Protein AF-A0A9E3SF88-F1 (afdb_monomer_lite)

Structure (mmCIF, N/CA/C/O backbone):
data_AF-A0A9E3SF88-F1
#
_entry.id   AF-A0A9E3SF88-F1
#
loop_
_atom_site.group_PDB
_atom_site.id
_atom_site.type_symbol
_atom_site.label_atom_id
_atom_site.label_alt_id
_atom_site.label_comp_id
_atom_site.label_asym_id
_atom_site.label_entity_id
_atom_site.label_seq_id
_atom_site.pdbx_PDB_ins_code
_atom_site.Cartn_x
_atom_site.Cartn_y
_atom_site.Cartn_z
_atom_site.occupancy
_atom_site.B_iso_or_equiv
_atom_site.auth_seq_id
_atom_site.auth_comp_id
_atom_site.auth_asym_id
_atom_site.auth_atom_id
_atom_site.pdbx_PDB_model_num
ATOM 1 N N . MET A 1 1 ? 20.755 11.114 -9.943 1.00 62.81 1 MET A N 1
ATOM 2 C CA . MET A 1 1 ? 19.531 10.404 -9.504 1.00 62.81 1 MET A CA 1
ATOM 3 C C . MET A 1 1 ? 19.527 9.033 -10.171 1.00 62.81 1 MET A C 1
ATOM 5 O O . MET A 1 1 ? 19.996 8.980 -11.302 1.00 62.81 1 MET A O 1
ATOM 9 N N . PRO A 1 2 ? 19.075 7.957 -9.507 1.00 76.00 2 PRO A N 1
ATOM 10 C CA . PRO A 1 2 ? 19.033 6.610 -10.086 1.00 76.00 2 PRO A CA 1
ATOM 11 C C . PRO A 1 2 ? 18.127 6.524 -11.325 1.00 76.00 2 PRO A C 1
ATOM 13 O O . PRO A 1 2 ? 17.090 7.186 -11.374 1.00 76.00 2 PRO A O 1
ATOM 16 N N . GLU A 1 3 ? 18.508 5.695 -12.303 1.00 86.25 3 GLU A N 1
ATOM 17 C CA . GLU A 1 3 ? 17.724 5.437 -13.529 1.00 86.25 3 GLU A CA 1
ATOM 18 C C . GLU A 1 3 ? 16.526 4.502 -13.281 1.00 86.25 3 GLU A C 1
ATOM 20 O O . GLU A 1 3 ? 15.502 4.597 -13.962 1.00 86.25 3 GLU A O 1
ATOM 25 N N . HIS A 1 4 ? 16.636 3.61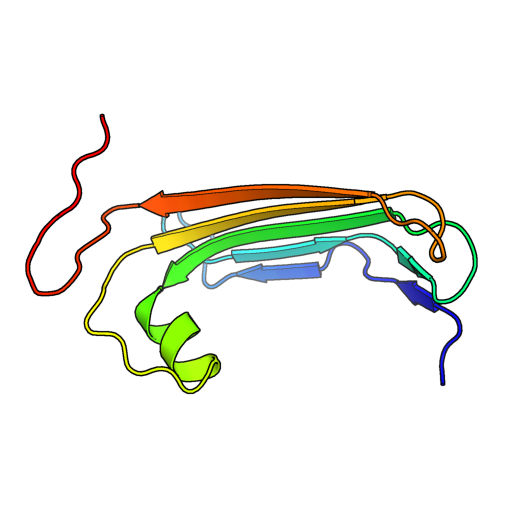7 -12.288 1.00 89.25 4 HIS A N 1
ATOM 26 C CA . HIS A 1 4 ? 15.568 2.724 -11.853 1.00 89.25 4 HIS A CA 1
ATOM 27 C C . HIS A 1 4 ? 15.676 2.427 -10.354 1.00 89.25 4 HIS A C 1
ATOM 29 O O . HIS A 1 4 ? 16.734 2.602 -9.744 1.00 89.25 4 HIS A O 1
ATOM 35 N N . TYR A 1 5 ? 14.570 1.964 -9.784 1.00 92.88 5 TYR A N 1
ATOM 36 C CA . TYR A 1 5 ? 14.462 1.459 -8.423 1.00 92.88 5 TYR A CA 1
ATOM 37 C C . TYR A 1 5 ? 13.905 0.043 -8.476 1.00 92.88 5 TYR A C 1
ATOM 39 O O . TYR A 1 5 ? 12.926 -0.202 -9.176 1.00 92.88 5 TYR A O 1
ATOM 47 N N . THR A 1 6 ? 14.508 -0.863 -7.713 1.00 95.00 6 THR A N 1
ATOM 48 C CA . THR A 1 6 ? 14.074 -2.257 -7.611 1.00 95.00 6 THR A CA 1
ATOM 49 C C . THR A 1 6 ? 13.729 -2.563 -6.168 1.00 95.00 6 THR A C 1
ATOM 51 O O . THR A 1 6 ? 14.526 -2.304 -5.266 1.00 95.00 6 THR A O 1
ATOM 54 N N . ILE A 1 7 ? 12.553 -3.140 -5.959 1.00 96.00 7 ILE A N 1
ATOM 55 C CA . ILE A 1 7 ? 12.112 -3.669 -4.676 1.00 96.00 7 ILE A CA 1
ATOM 56 C C . ILE A 1 7 ? 11.900 -5.169 -4.857 1.00 96.00 7 ILE A C 1
ATOM 58 O O . ILE A 1 7 ? 11.107 -5.585 -5.694 1.00 96.00 7 ILE A O 1
ATOM 62 N N . ASN A 1 8 ? 12.593 -5.974 -4.054 1.00 95.44 8 ASN A N 1
ATOM 63 C CA . ASN A 1 8 ? 12.485 -7.429 -4.094 1.00 95.44 8 ASN A CA 1
ATOM 64 C C . ASN A 1 8 ? 11.827 -7.922 -2.810 1.00 95.44 8 ASN A C 1
ATOM 66 O O . ASN A 1 8 ? 12.446 -7.863 -1.748 1.00 95.44 8 ASN A O 1
ATOM 70 N N . ASN A 1 9 ? 10.594 -8.418 -2.923 1.00 92.25 9 ASN A N 1
ATOM 71 C CA . ASN A 1 9 ? 9.848 -9.050 -1.834 1.00 92.25 9 ASN A CA 1
ATOM 72 C C . ASN A 1 9 ? 9.844 -8.224 -0.532 1.00 92.25 9 ASN A C 1
ATOM 74 O O . ASN A 1 9 ? 10.103 -8.747 0.555 1.00 92.25 9 ASN A O 1
ATOM 78 N N . PHE A 1 10 ? 9.591 -6.916 -0.637 1.00 95.62 10 PHE A N 1
ATOM 79 C CA . PHE A 1 10 ? 9.437 -6.087 0.551 1.00 95.62 10 PHE A CA 1
ATOM 80 C C . PHE A 1 10 ? 8.133 -6.462 1.242 1.00 95.62 10 PHE A C 1
ATOM 82 O O . PHE A 1 10 ? 7.070 -6.431 0.623 1.00 95.62 10 PHE A O 1
ATOM 89 N N . ILE A 1 11 ? 8.227 -6.801 2.524 1.00 92.44 11 ILE A N 1
ATOM 90 C CA . ILE A 1 11 ? 7.088 -7.112 3.379 1.00 92.44 11 ILE A CA 1
ATOM 91 C C . ILE A 1 11 ? 7.305 -6.385 4.700 1.00 92.44 11 ILE A C 1
ATOM 93 O O . ILE A 1 11 ? 8.270 -6.649 5.416 1.00 92.44 11 ILE A O 1
ATOM 97 N N . PHE A 1 12 ? 6.384 -5.492 5.030 1.00 91.31 12 PHE A N 1
ATOM 98 C CA . PHE A 1 12 ? 6.289 -4.859 6.335 1.00 91.31 12 PHE A CA 1
ATOM 99 C C . PHE A 1 12 ? 4.953 -5.250 6.950 1.00 91.31 12 PHE A C 1
ATOM 101 O O . PHE A 1 12 ? 3.914 -4.978 6.355 1.00 91.31 12 PHE A O 1
ATOM 108 N N . ALA A 1 13 ? 4.963 -5.922 8.101 1.00 89.44 13 ALA A N 1
ATOM 109 C CA . ALA A 1 13 ? 3.746 -6.410 8.739 1.00 89.44 13 ALA A CA 1
ATOM 110 C C . ALA A 1 13 ? 3.819 -6.304 10.266 1.00 89.44 13 ALA A C 1
ATOM 112 O O . ALA A 1 13 ? 4.887 -6.477 10.852 1.00 89.44 13 ALA A O 1
ATOM 113 N N . THR A 1 14 ? 2.683 -6.023 10.911 1.00 82.00 14 THR A N 1
ATOM 114 C CA . THR A 1 14 ? 2.612 -5.805 12.368 1.00 8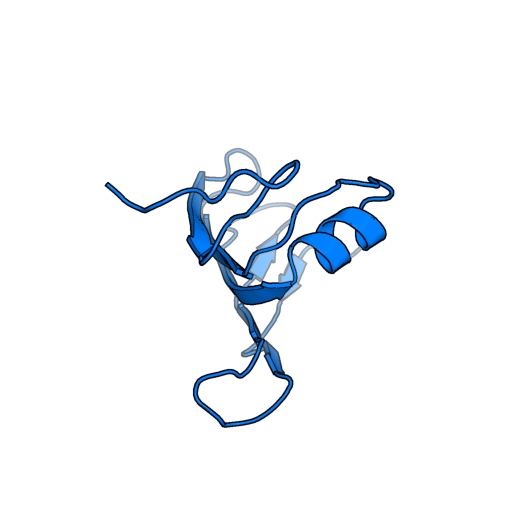2.00 14 THR A CA 1
ATOM 115 C C . THR A 1 14 ? 2.535 -7.100 13.188 1.00 82.00 14 THR A C 1
ATOM 117 O O . THR A 1 14 ? 2.849 -7.076 14.375 1.00 82.00 14 THR A O 1
ATOM 120 N N . SER A 1 15 ? 2.136 -8.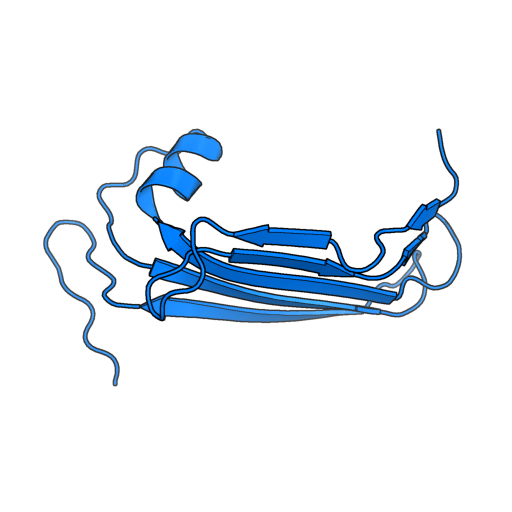231 12.587 1.00 75.44 15 SER A N 1
ATOM 121 C CA . SER A 1 15 ? 2.187 -9.589 13.172 1.00 75.44 15 SER A CA 1
ATOM 122 C C . SER A 1 15 ? 1.902 -10.668 12.105 1.00 75.44 15 SER A C 1
ATOM 124 O O . SER A 1 15 ? 1.750 -10.340 10.931 1.00 75.44 15 SER A O 1
ATOM 126 N N . SER A 1 16 ? 1.809 -11.947 12.494 1.00 60.94 16 SER A N 1
ATOM 127 C CA . SER A 1 16 ? 1.440 -13.077 11.619 1.00 60.94 16 SER A CA 1
ATOM 128 C C . SER A 1 16 ? -0.018 -13.548 11.775 1.00 60.94 16 SER A C 1
ATOM 130 O O . SER A 1 16 ? -0.342 -14.655 11.353 1.00 60.94 16 SER A O 1
ATOM 132 N N . ALA A 1 17 ? -0.875 -12.771 12.444 1.00 69.81 17 ALA A N 1
ATOM 133 C CA . ALA A 1 17 ? -2.279 -13.120 12.688 1.00 69.81 17 ALA A CA 1
ATOM 134 C C . ALA A 1 17 ? -3.215 -12.556 11.603 1.00 69.81 17 ALA A C 1
ATOM 136 O O . ALA A 1 17 ? -2.843 -11.643 10.871 1.00 69.81 17 ALA A O 1
ATOM 137 N N . ASP A 1 18 ? -4.463 -13.030 11.550 1.00 66.31 18 ASP A N 1
ATOM 138 C CA . ASP A 1 18 ? -5.460 -12.596 10.554 1.00 66.31 18 ASP A CA 1
ATOM 139 C C . ASP A 1 18 ? -5.777 -11.092 10.602 1.00 66.31 18 ASP A C 1
ATOM 141 O O . ASP A 1 18 ? -6.217 -10.517 9.607 1.00 66.31 18 ASP A O 1
ATOM 145 N N . SER A 1 19 ? -5.519 -10.421 11.726 1.00 71.69 19 SER A N 1
ATOM 146 C CA . SER A 1 19 ? -5.677 -8.966 11.891 1.00 71.69 19 SER A CA 1
ATOM 147 C C . SER A 1 19 ? -4.395 -8.176 11.605 1.00 71.69 19 SER A C 1
ATOM 149 O O . SER A 1 19 ? -4.317 -6.992 11.934 1.00 71.69 19 SER A O 1
ATOM 151 N N . ALA A 1 20 ? -3.365 -8.816 11.048 1.00 84.81 20 ALA A N 1
ATOM 152 C CA . ALA A 1 20 ? -2.110 -8.154 10.737 1.00 84.81 20 ALA A CA 1
ATOM 153 C C . ALA A 1 20 ? -2.310 -7.077 9.669 1.00 84.81 20 ALA A C 1
ATOM 155 O O . ALA A 1 20 ? -2.923 -7.303 8.626 1.00 84.81 20 ALA A O 1
ATOM 156 N N . GLN A 1 21 ? -1.734 -5.910 9.936 1.00 90.94 21 GLN A N 1
ATOM 157 C CA . GLN A 1 21 ? -1.596 -4.864 8.936 1.00 90.94 21 GLN A CA 1
ATOM 158 C C . GLN A 1 21 ? -0.363 -5.189 8.109 1.00 90.94 21 GLN A C 1
ATOM 160 O O . GLN A 1 21 ? 0.655 -5.592 8.684 1.00 90.94 21 GLN A O 1
ATOM 165 N N . SER A 1 22 ? -0.429 -5.019 6.791 1.00 93.06 22 SER A N 1
ATOM 166 C CA . SER A 1 22 ? 0.730 -5.284 5.942 1.00 93.06 22 SER A CA 1
ATOM 167 C C . SER A 1 22 ? 0.858 -4.326 4.773 1.00 93.06 22 SER A C 1
ATOM 169 O O . SER A 1 22 ? -0.135 -3.965 4.150 1.00 93.06 22 SER A O 1
ATOM 171 N N . ILE A 1 23 ? 2.101 -4.008 4.431 1.00 93.62 23 ILE A N 1
ATOM 172 C CA . ILE A 1 23 ? 2.492 -3.370 3.181 1.00 93.62 23 ILE A CA 1
ATOM 173 C C . ILE A 1 23 ? 3.460 -4.320 2.486 1.00 93.62 23 ILE A C 1
ATOM 175 O O . ILE A 1 23 ? 4.502 -4.673 3.043 1.00 93.62 23 ILE A O 1
ATOM 179 N N . LYS A 1 24 ? 3.118 -4.739 1.273 1.00 96.00 24 LYS A N 1
ATOM 180 C CA . LYS A 1 24 ? 3.964 -5.566 0.419 1.00 96.00 24 LYS A CA 1
ATOM 181 C C . LYS A 1 24 ? 4.244 -4.821 -0.869 1.00 96.00 24 LYS A C 1
ATOM 183 O O . LYS A 1 24 ? 3.330 -4.270 -1.474 1.00 96.00 24 LYS A O 1
ATOM 188 N N . ALA A 1 25 ? 5.495 -4.819 -1.293 1.00 97.50 25 ALA A N 1
ATOM 189 C CA . ALA A 1 25 ? 5.898 -4.187 -2.537 1.00 97.50 25 ALA A CA 1
ATOM 190 C C . ALA A 1 25 ? 6.909 -5.066 -3.266 1.00 97.50 25 ALA A C 1
ATOM 192 O O . ALA A 1 25 ? 7.782 -5.680 -2.646 1.00 97.50 25 ALA A O 1
ATOM 193 N N . ASN A 1 26 ? 6.792 -5.127 -4.587 1.00 97.81 26 ASN A N 1
ATOM 194 C CA . ASN A 1 26 ? 7.709 -5.895 -5.413 1.00 97.81 26 ASN A CA 1
ATOM 195 C C . ASN A 1 26 ? 7.727 -5.371 -6.846 1.00 97.81 26 ASN A C 1
ATOM 197 O O . ASN A 1 26 ? 6.675 -5.051 -7.396 1.00 97.81 26 ASN A O 1
ATOM 201 N N . GLY A 1 27 ? 8.907 -5.355 -7.456 1.00 96.38 27 GLY A N 1
ATOM 202 C CA . GLY A 1 27 ? 9.101 -5.039 -8.864 1.00 96.38 27 GLY A CA 1
ATOM 203 C C . GLY A 1 27 ? 10.060 -3.877 -9.095 1.00 96.38 27 GLY A C 1
ATOM 204 O O . GLY A 1 27 ? 10.810 -3.469 -8.203 1.00 96.38 27 GLY A O 1
ATOM 205 N N . THR A 1 28 ? 10.045 -3.349 -10.311 1.00 95.50 28 THR A N 1
ATOM 206 C CA . THR A 1 28 ? 10.934 -2.290 -10.775 1.00 95.50 28 THR A CA 1
ATOM 207 C C . THR A 1 28 ? 10.159 -1.074 -11.260 1.00 95.50 28 THR A C 1
ATOM 209 O O . THR A 1 28 ? 9.166 -1.160 -11.982 1.00 95.50 28 THR A O 1
ATOM 212 N N . ILE A 1 29 ? 10.653 0.101 -10.885 1.00 93.06 29 ILE A N 1
ATOM 213 C CA . ILE A 1 29 ? 10.171 1.384 -11.385 1.00 93.06 29 ILE A CA 1
ATOM 214 C C . ILE A 1 29 ? 11.319 2.029 -12.144 1.00 93.06 29 ILE A C 1
ATOM 216 O O . ILE A 1 29 ? 12.395 2.258 -11.592 1.00 93.06 29 ILE A O 1
ATOM 220 N N . HIS A 1 30 ? 11.082 2.333 -13.414 1.00 90.19 30 HIS A N 1
ATOM 221 C CA . HIS A 1 30 ? 12.068 2.927 -14.304 1.00 90.19 30 HIS A CA 1
ATOM 222 C C . HIS A 1 30 ? 11.707 4.383 -14.604 1.00 90.19 30 HIS A C 1
ATOM 224 O O . HIS A 1 30 ? 10.537 4.714 -14.773 1.00 90.19 30 HIS A O 1
ATOM 230 N N . ARG A 1 31 ? 12.711 5.265 -14.712 1.00 86.56 31 ARG A N 1
ATOM 231 C CA . ARG A 1 31 ? 12.506 6.619 -15.263 1.00 86.56 31 ARG A CA 1
ATOM 232 C C . ARG A 1 31 ? 12.366 6.613 -16.785 1.00 86.56 31 ARG A C 1
ATOM 234 O O . ARG A 1 31 ? 11.762 7.522 -17.346 1.00 86.56 31 ARG A O 1
ATOM 241 N N . LYS A 1 32 ? 12.965 5.615 -17.436 1.00 87.62 32 LYS A N 1
ATOM 242 C CA . LYS A 1 32 ? 12.911 5.346 -18.877 1.00 87.62 32 LYS A CA 1
ATOM 243 C C . LYS A 1 32 ? 12.923 3.832 -19.089 1.00 87.62 32 LYS A C 1
ATOM 245 O O . LYS A 1 32 ? 13.746 3.150 -18.479 1.00 87.62 32 LYS A O 1
ATOM 250 N N . GLY A 1 33 ? 12.052 3.320 -19.956 1.00 88.75 33 GLY A N 1
ATOM 251 C CA . GLY A 1 33 ? 11.892 1.882 -20.199 1.00 88.75 33 GLY A CA 1
ATOM 252 C C . GLY A 1 33 ? 10.702 1.285 -19.450 1.00 88.75 33 GLY A C 1
ATOM 253 O O . GLY A 1 33 ? 9.824 2.013 -19.000 1.00 88.75 33 GLY A O 1
ATOM 254 N N . ILE A 1 34 ? 10.655 -0.041 -19.343 1.00 92.62 34 ILE A N 1
ATOM 255 C CA . ILE A 1 34 ? 9.485 -0.754 -18.819 1.00 92.62 34 ILE A CA 1
ATOM 256 C C . ILE A 1 34 ? 9.493 -0.764 -17.291 1.00 92.62 34 ILE A C 1
ATOM 258 O O . ILE A 1 34 ? 10.446 -1.240 -16.683 1.00 92.62 34 ILE A O 1
ATOM 262 N N . ALA A 1 35 ? 8.421 -0.264 -16.684 1.00 94.25 35 ALA A N 1
ATOM 263 C CA . ALA A 1 35 ? 8.114 -0.475 -15.278 1.00 94.25 35 ALA A CA 1
ATOM 264 C C . ALA A 1 35 ? 7.234 -1.722 -15.122 1.00 94.25 35 ALA A C 1
ATOM 266 O O . ALA A 1 35 ? 6.357 -1.981 -15.949 1.00 94.25 35 ALA A O 1
ATOM 267 N N . ASP A 1 36 ? 7.467 -2.470 -14.051 1.00 96.75 36 ASP A N 1
ATOM 268 C CA . ASP A 1 36 ? 6.626 -3.578 -13.608 1.00 96.75 36 ASP A CA 1
ATOM 269 C C . ASP A 1 36 ? 6.699 -3.626 -12.086 1.00 96.75 36 ASP A C 1
ATOM 271 O O . ASP A 1 36 ? 7.687 -4.078 -11.510 1.00 96.75 36 ASP A O 1
ATOM 275 N N . PHE A 1 37 ? 5.695 -3.062 -11.429 1.00 97.56 37 PHE A N 1
ATOM 276 C CA . PHE A 1 37 ? 5.687 -2.863 -9.992 1.00 97.56 37 PHE A CA 1
ATOM 277 C C . PHE A 1 37 ? 4.321 -3.184 -9.403 1.00 97.56 37 PHE A C 1
ATOM 279 O O . PHE A 1 37 ? 3.283 -2.838 -9.958 1.00 97.56 37 PHE A O 1
ATOM 286 N N . SER A 1 38 ? 4.327 -3.809 -8.233 1.00 98.12 38 SER A N 1
ATOM 287 C CA . SER A 1 38 ? 3.141 -4.193 -7.479 1.00 98.12 38 SER A CA 1
ATOM 288 C C . SER A 1 38 ? 3.222 -3.664 -6.053 1.00 98.12 38 SER A C 1
ATOM 290 O O . SER A 1 38 ? 4.288 -3.664 -5.430 1.00 98.12 38 SER A O 1
ATOM 292 N N . LEU A 1 39 ? 2.076 -3.218 -5.545 1.00 97.56 39 LEU A N 1
ATOM 293 C CA . LEU A 1 39 ? 1.882 -2.747 -4.182 1.00 97.56 39 LEU A CA 1
ATOM 294 C C . LEU A 1 39 ? 0.587 -3.345 -3.635 1.00 97.56 39 LEU A C 1
ATOM 296 O O . LEU A 1 39 ? -0.480 -3.179 -4.225 1.00 97.56 39 LEU A O 1
ATOM 300 N N . GLU A 1 40 ? 0.685 -4.006 -2.490 1.00 97.44 40 GLU A N 1
ATOM 301 C CA . GLU A 1 40 ? -0.452 -4.473 -1.707 1.00 97.44 40 GLU A CA 1
ATOM 302 C C . GLU A 1 40 ? -0.385 -3.831 -0.324 1.00 97.44 40 GLU A C 1
ATOM 304 O O . GLU A 1 40 ? 0.610 -3.949 0.391 1.00 97.44 40 GLU A O 1
ATOM 309 N N . VAL A 1 41 ? -1.453 -3.144 0.050 1.00 95.06 41 VAL A N 1
ATOM 310 C CA . VAL A 1 41 ? -1.665 -2.580 1.376 1.00 95.06 41 VAL A CA 1
ATOM 311 C C . VAL A 1 41 ? -2.905 -3.245 1.942 1.00 95.06 41 VAL A C 1
ATOM 313 O O . VAL A 1 41 ? -3.952 -3.244 1.301 1.00 95.06 41 VAL A O 1
ATOM 316 N N . SER A 1 42 ? -2.791 -3.806 3.138 1.00 94.62 42 SER A N 1
ATOM 317 C CA . SER A 1 42 ? -3.868 -4.574 3.757 1.00 94.62 42 SER A CA 1
ATOM 318 C C . SER A 1 42 ? -4.096 -4.098 5.180 1.00 94.62 42 SER A C 1
ATOM 320 O O . SER A 1 42 ? -3.155 -4.047 5.979 1.00 94.62 42 SER A O 1
ATOM 322 N N . LYS A 1 43 ? -5.362 -3.809 5.486 1.00 93.38 43 LYS A N 1
ATOM 323 C CA . LYS A 1 43 ? -5.878 -3.486 6.820 1.00 93.38 43 LYS A CA 1
ATOM 324 C C . LYS A 1 43 ? -5.154 -2.333 7.518 1.00 93.38 43 LYS A C 1
ATOM 326 O O . LYS A 1 43 ? -4.938 -2.381 8.728 1.00 93.38 43 LYS A O 1
ATOM 331 N N . ILE A 1 44 ? -4.757 -1.303 6.773 1.00 92.25 44 ILE A N 1
ATOM 332 C CA . ILE A 1 44 ? -4.148 -0.115 7.379 1.00 92.25 44 ILE A CA 1
ATOM 333 C C . ILE A 1 44 ? -5.241 0.781 7.953 1.00 92.25 44 ILE A C 1
ATOM 335 O O . ILE A 1 44 ? -6.270 1.004 7.328 1.00 92.25 44 ILE A O 1
ATOM 339 N N . ASP A 1 45 ? -5.002 1.306 9.146 1.00 90.94 45 ASP A N 1
ATOM 340 C CA . ASP A 1 45 ? -5.893 2.258 9.802 1.00 90.94 45 ASP A CA 1
ATOM 341 C C . ASP A 1 45 ? -6.067 3.535 8.953 1.00 90.94 45 ASP A C 1
ATOM 343 O O . ASP A 1 45 ? -5.094 4.237 8.653 1.00 90.94 45 ASP A O 1
ATOM 347 N N . LEU A 1 46 ? -7.311 3.821 8.550 1.00 90.25 46 LEU A N 1
ATOM 348 C CA . LEU A 1 46 ? -7.651 4.968 7.706 1.00 90.25 46 LEU A CA 1
ATOM 349 C C . LEU A 1 46 ? -7.342 6.312 8.384 1.00 90.25 46 LEU A C 1
ATOM 351 O O . LEU A 1 46 ? -6.880 7.233 7.711 1.00 90.25 46 LEU A O 1
ATOM 355 N N . ALA A 1 47 ? -7.557 6.423 9.698 1.00 89.44 47 ALA A N 1
ATOM 356 C CA . ALA A 1 47 ? -7.284 7.650 10.439 1.00 89.44 47 ALA A CA 1
ATOM 357 C C . ALA A 1 47 ? -5.778 7.938 10.464 1.00 89.44 47 ALA A C 1
ATOM 359 O O . ALA A 1 47 ? -5.359 9.065 10.207 1.00 89.44 47 ALA A O 1
ATOM 360 N N . LYS A 1 48 ? -4.949 6.901 10.658 1.00 87.81 48 LYS A N 1
ATOM 361 C CA . LYS A 1 48 ? -3.483 7.040 10.585 1.00 87.81 48 LYS A CA 1
ATOM 362 C C . LYS A 1 48 ? -2.998 7.443 9.195 1.00 87.81 48 LYS A C 1
ATOM 364 O O . LYS A 1 48 ? -2.086 8.257 9.081 1.00 87.81 48 LYS A O 1
ATOM 369 N N . LEU A 1 49 ? -3.587 6.892 8.130 1.00 87.44 49 LEU A N 1
ATOM 370 C CA . LEU A 1 49 ? -3.254 7.307 6.761 1.00 87.44 49 LEU A CA 1
ATOM 371 C C . LEU A 1 49 ? -3.598 8.778 6.516 1.00 87.44 49 LEU A C 1
ATOM 373 O O . LEU A 1 49 ? -2.810 9.492 5.894 1.00 87.44 49 LEU A O 1
ATOM 377 N N . ALA A 1 50 ? -4.746 9.232 7.018 1.00 88.25 50 ALA A N 1
ATOM 378 C CA . ALA A 1 50 ? -5.149 10.625 6.912 1.00 88.25 50 ALA A CA 1
ATOM 379 C C . ALA A 1 50 ? -4.184 11.548 7.668 1.00 88.25 50 ALA A C 1
ATOM 381 O O . ALA A 1 50 ? -3.668 12.494 7.069 1.00 88.25 50 ALA A O 1
ATOM 382 N N . GLU A 1 51 ? -3.833 11.201 8.910 1.00 88.19 51 GLU A N 1
ATOM 383 C CA . GLU A 1 51 ? -2.847 11.922 9.723 1.00 88.19 51 GLU A CA 1
ATOM 384 C C . GLU A 1 51 ? -1.504 12.055 8.985 1.00 88.19 51 GLU A C 1
ATOM 386 O O . GLU A 1 51 ? -0.964 13.154 8.853 1.00 88.19 51 GLU A O 1
ATOM 391 N N . MET A 1 52 ? -1.001 10.960 8.398 1.00 86.25 52 MET A N 1
ATOM 392 C CA . MET A 1 52 ? 0.232 10.963 7.595 1.00 86.25 52 MET A CA 1
ATOM 393 C C . MET A 1 52 ? 0.147 11.854 6.349 1.00 86.25 52 MET A C 1
ATOM 395 O O . MET A 1 52 ? 1.167 12.361 5.883 1.00 86.25 52 MET A O 1
ATOM 399 N N . SER A 1 53 ? -1.053 12.043 5.797 1.00 87.38 53 SER A N 1
ATOM 400 C CA . SER A 1 53 ? -1.303 12.944 4.666 1.00 87.38 53 SER A CA 1
ATOM 401 C C . SER A 1 53 ? -1.523 14.407 5.079 1.00 87.38 53 SER A C 1
ATOM 403 O O . SER A 1 53 ? -1.740 15.262 4.218 1.00 87.38 53 SER A O 1
ATOM 405 N N . GLY A 1 54 ? -1.462 14.711 6.382 1.00 89.56 54 GLY A N 1
ATOM 406 C CA . GLY A 1 54 ? -1.757 16.035 6.933 1.00 89.56 54 GLY A CA 1
ATOM 407 C C . GLY A 1 54 ? -3.245 16.389 6.894 1.00 89.56 54 GLY A C 1
ATOM 408 O O . GLY A 1 54 ? -3.593 17.568 6.905 1.00 89.56 54 GLY A O 1
ATOM 409 N N . GLN A 1 55 ? -4.116 15.384 6.789 1.00 87.06 55 GLN A N 1
ATOM 410 C CA . GLN A 1 55 ? -5.565 15.535 6.815 1.00 87.06 55 GLN A CA 1
ATOM 411 C C . GLN A 1 55 ? -6.090 15.036 8.159 1.00 87.06 55 GLN A C 1
ATOM 413 O O . GLN A 1 55 ? -5.840 13.899 8.550 1.00 87.06 55 GLN A O 1
ATOM 418 N N . GLU A 1 56 ? -6.871 15.863 8.839 1.00 81.12 56 GLU A N 1
ATOM 419 C CA . GLU A 1 56 ? -7.680 15.412 9.966 1.00 81.12 56 GLU A CA 1
ATOM 420 C C . GLU A 1 56 ? -9.070 15.073 9.434 1.00 81.12 56 GLU A C 1
ATOM 422 O O . GLU A 1 56 ? -9.824 15.954 9.015 1.00 81.12 56 GLU A O 1
ATOM 427 N N . ILE A 1 57 ? -9.394 13.783 9.402 1.00 82.62 57 ILE A N 1
ATOM 428 C CA . ILE A 1 57 ? -10.731 13.306 9.052 1.00 82.62 57 ILE A CA 1
ATOM 429 C C . ILE A 1 57 ? -11.327 12.595 10.262 1.00 82.62 57 ILE A C 1
ATOM 431 O O . ILE A 1 57 ? -10.672 11.755 10.878 1.00 82.62 57 ILE A O 1
ATOM 435 N N . ASP A 1 58 ? -12.582 12.903 10.582 1.00 86.69 58 ASP A N 1
ATOM 436 C CA . ASP A 1 58 ? -13.368 12.119 11.538 1.00 86.69 58 ASP A CA 1
ATOM 437 C C . ASP A 1 58 ? -13.925 10.877 10.829 1.00 86.69 58 ASP A C 1
ATOM 439 O O . ASP A 1 58 ? -15.103 10.787 10.461 1.00 86.69 58 ASP A O 1
ATOM 443 N N . ALA A 1 59 ? -13.016 9.952 10.527 1.00 87.50 59 ALA A N 1
ATOM 444 C CA . ALA A 1 59 ? -13.339 8.679 9.916 1.00 87.50 59 ALA A CA 1
ATOM 445 C C . ALA A 1 59 ? -12.514 7.548 10.529 1.00 87.50 59 ALA A C 1
ATOM 447 O O . ALA A 1 59 ? -11.343 7.714 10.861 1.00 87.50 59 ALA A O 1
ATOM 448 N N . SER A 1 60 ? -13.122 6.371 10.635 1.00 91.25 60 SER A N 1
ATOM 449 C CA . SER A 1 60 ? -12.438 5.132 11.003 1.00 91.25 60 SER A CA 1
ATOM 450 C C . SER A 1 60 ? -12.752 4.036 9.995 1.00 91.25 60 SER A C 1
ATOM 452 O O . SER A 1 60 ? -13.714 4.124 9.231 1.00 91.25 60 SER A O 1
ATOM 454 N N . GLY A 1 61 ? -11.895 3.025 9.952 1.00 92.00 61 GLY A N 1
ATOM 455 C CA . GLY A 1 61 ? -12.005 1.917 9.015 1.00 92.00 61 GLY A CA 1
ATOM 456 C C . GLY A 1 61 ? -10.639 1.358 8.651 1.00 92.00 61 GLY A C 1
ATOM 457 O O . GLY A 1 61 ? -9.596 1.915 9.010 1.00 92.00 61 GLY A O 1
ATOM 458 N N . LEU A 1 62 ? -10.657 0.245 7.928 1.00 93.50 62 LEU A N 1
ATOM 459 C CA . LEU A 1 62 ? -9.461 -0.451 7.475 1.00 93.50 62 LEU A CA 1
ATOM 460 C C . LEU A 1 62 ? -9.314 -0.290 5.965 1.00 93.50 62 LEU A C 1
ATOM 462 O O . LEU A 1 62 ? -10.104 -0.820 5.191 1.00 93.50 62 LEU A O 1
ATOM 466 N N . PHE A 1 63 ? -8.290 0.442 5.550 1.00 93.00 63 PHE A N 1
ATOM 467 C CA . PHE A 1 63 ? -7.947 0.658 4.157 1.00 93.00 63 PHE A CA 1
ATOM 468 C C . PHE A 1 63 ? -7.185 -0.538 3.579 1.00 93.00 63 PHE A C 1
ATOM 470 O O . PHE A 1 63 ? -6.198 -1.017 4.149 1.00 93.00 63 PHE A O 1
ATOM 477 N N . ASN A 1 64 ? -7.623 -0.966 2.399 1.00 95.25 64 ASN A N 1
ATOM 478 C CA . ASN A 1 64 ? -6.983 -1.981 1.581 1.00 95.25 64 ASN A CA 1
ATOM 479 C C . ASN A 1 64 ? -6.745 -1.423 0.173 1.00 95.25 64 ASN A C 1
ATOM 481 O O . ASN A 1 64 ? -7.604 -0.739 -0.383 1.00 95.25 64 ASN A O 1
ATOM 485 N N . LEU A 1 65 ? -5.603 -1.750 -0.423 1.00 96.19 65 LEU A N 1
ATOM 486 C CA . LEU A 1 65 ? -5.229 -1.357 -1.778 1.00 96.19 65 LEU A CA 1
ATOM 487 C C . LEU A 1 65 ? -4.439 -2.479 -2.439 1.00 96.19 65 LEU A C 1
ATOM 489 O O . LEU A 1 65 ? -3.472 -2.986 -1.877 1.00 96.19 65 LEU A O 1
ATOM 493 N N . LYS A 1 66 ? -4.794 -2.798 -3.677 1.00 98.00 66 LYS A N 1
ATOM 494 C CA . LYS A 1 66 ? -3.949 -3.545 -4.604 1.00 98.00 66 LYS A CA 1
ATOM 495 C C . LYS A 1 66 ? -3.703 -2.672 -5.812 1.00 98.00 66 LYS A C 1
ATOM 497 O O . LYS A 1 66 ? -4.648 -2.193 -6.425 1.00 98.00 66 LYS A O 1
ATOM 502 N N . MET A 1 67 ? -2.444 -2.457 -6.150 1.00 98.12 67 MET A N 1
ATOM 503 C CA . MET A 1 67 ? -2.045 -1.634 -7.279 1.00 98.12 67 MET A CA 1
ATOM 504 C C . MET A 1 67 ? -0.948 -2.339 -8.064 1.00 98.12 67 MET A C 1
ATOM 506 O O . MET A 1 67 ? -0.011 -2.894 -7.491 1.00 98.12 67 MET A O 1
ATOM 510 N N . THR A 1 68 ? -1.038 -2.256 -9.383 1.00 97.94 68 THR A N 1
ATOM 511 C CA . THR A 1 68 ? 0.015 -2.656 -10.307 1.00 97.94 68 THR A CA 1
ATOM 512 C C . THR A 1 68 ? 0.308 -1.520 -11.274 1.00 97.94 68 THR A C 1
ATOM 514 O O . THR A 1 68 ? -0.599 -0.907 -11.838 1.00 97.94 68 THR A O 1
ATOM 517 N N . LEU A 1 69 ? 1.587 -1.262 -11.484 1.00 96.69 69 LEU A N 1
ATOM 518 C CA . LEU A 1 69 ? 2.139 -0.357 -12.474 1.00 96.69 69 LEU A CA 1
ATOM 519 C C . LEU A 1 69 ? 2.857 -1.211 -13.516 1.00 96.69 69 LEU A C 1
ATOM 521 O O . LEU A 1 69 ? 3.716 -2.009 -13.164 1.00 96.69 69 LEU A O 1
ATOM 525 N N . SER A 1 70 ? 2.518 -1.036 -14.787 1.00 96.69 70 SER A N 1
ATOM 526 C CA . SER A 1 70 ? 3.119 -1.788 -15.889 1.00 96.69 70 SER A CA 1
ATOM 527 C C . SER A 1 70 ? 3.315 -0.910 -17.124 1.00 96.69 70 SER A C 1
ATOM 529 O O . SER A 1 70 ? 2.635 0.104 -17.285 1.00 96.69 70 SER A O 1
ATOM 531 N N . GLY A 1 71 ? 4.201 -1.317 -18.030 1.00 93.75 71 GLY A N 1
ATOM 532 C CA . GLY A 1 71 ? 4.383 -0.662 -19.328 1.00 93.75 71 GLY A CA 1
ATOM 533 C C . GLY A 1 71 ? 5.497 0.382 -19.341 1.00 93.75 71 GLY A C 1
ATOM 534 O O . GLY A 1 71 ? 6.305 0.461 -18.419 1.00 93.75 71 GLY A O 1
ATOM 535 N N . ASP A 1 72 ? 5.588 1.147 -20.429 1.00 94.81 72 ASP A N 1
ATOM 536 C CA . ASP A 1 72 ? 6.668 2.119 -20.613 1.00 94.81 72 ASP A CA 1
ATOM 537 C C . ASP A 1 72 ? 6.524 3.298 -19.643 1.00 94.81 72 ASP A C 1
ATOM 539 O O . ASP A 1 72 ? 5.437 3.842 -19.474 1.00 94.81 72 ASP A O 1
ATOM 543 N N . ALA A 1 73 ? 7.628 3.735 -19.045 1.00 90.25 73 ALA A N 1
ATOM 544 C CA . ALA A 1 73 ? 7.697 4.885 -18.156 1.00 90.25 73 ALA A CA 1
ATOM 545 C C . ALA A 1 73 ? 7.154 6.188 -18.777 1.00 90.25 73 ALA A C 1
ATOM 547 O O . ALA A 1 73 ? 6.726 7.066 -18.028 1.00 90.25 73 ALA A O 1
ATOM 54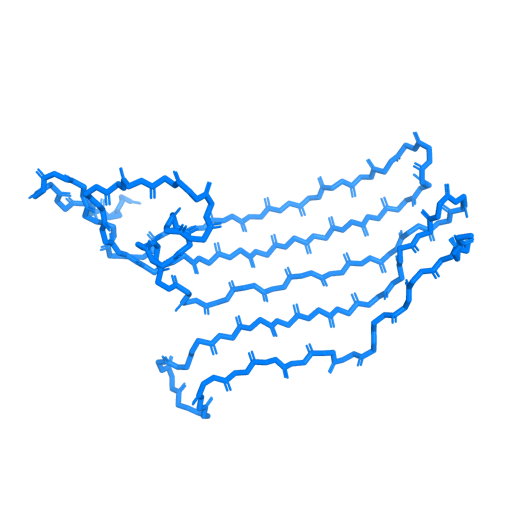8 N N . VAL A 1 74 ? 7.139 6.332 -20.112 1.00 91.75 74 VAL A N 1
ATOM 549 C CA . VAL A 1 74 ? 6.506 7.489 -20.774 1.00 91.75 74 VAL A CA 1
ATOM 550 C C . VAL A 1 74 ? 4.984 7.377 -20.877 1.00 91.75 74 VAL A C 1
ATOM 552 O O . VAL A 1 74 ? 4.318 8.401 -20.969 1.00 91.75 74 VAL A O 1
ATOM 555 N N . ASN A 1 75 ? 4.435 6.159 -20.857 1.00 93.25 75 ASN A N 1
ATOM 556 C CA . ASN A 1 75 ? 3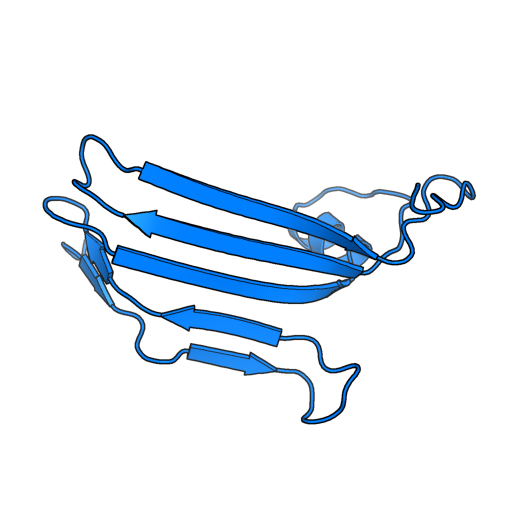.000 5.870 -20.939 1.00 93.25 75 ASN A CA 1
ATOM 557 C C . ASN A 1 75 ? 2.639 4.702 -20.002 1.00 93.25 75 ASN A C 1
ATOM 559 O O . ASN A 1 75 ? 2.278 3.616 -20.473 1.00 93.25 75 ASN A O 1
ATOM 563 N N . PRO A 1 76 ? 2.768 4.889 -18.677 1.00 94.06 76 PRO A N 1
ATOM 564 C CA . PRO A 1 76 ? 2.547 3.812 -17.732 1.00 94.06 76 PRO A CA 1
ATOM 565 C C . PRO A 1 76 ? 1.064 3.456 -17.648 1.00 94.06 76 PRO A C 1
ATOM 567 O O . PRO A 1 76 ? 0.189 4.325 -17.654 1.00 94.06 76 PRO A O 1
ATOM 570 N N . LYS A 1 77 ? 0.776 2.167 -17.483 1.00 96.38 77 LYS A N 1
ATOM 571 C CA . LYS A 1 77 ? -0.545 1.670 -17.113 1.00 96.38 77 LYS A CA 1
ATOM 572 C C . LYS A 1 77 ? -0.563 1.370 -15.622 1.00 96.38 77 LYS A C 1
ATOM 574 O O . LYS A 1 77 ? 0.103 0.443 -15.164 1.00 96.38 77 LYS A O 1
ATOM 579 N N . ILE A 1 78 ? -1.369 2.129 -14.889 1.00 96.25 78 ILE A N 1
ATOM 580 C CA . ILE A 1 78 ? -1.668 1.868 -13.482 1.00 96.25 78 ILE A CA 1
ATOM 581 C C . ILE A 1 78 ? -3.058 1.247 -13.407 1.00 96.25 78 ILE A C 1
ATOM 583 O O . ILE A 1 78 ? -4.026 1.805 -13.923 1.00 96.25 78 ILE A O 1
ATOM 587 N N . THR A 1 79 ? -3.154 0.090 -12.768 1.00 97.56 79 THR A N 1
ATOM 588 C CA . THR A 1 79 ? -4.423 -0.534 -12.393 1.00 97.56 79 THR A CA 1
ATOM 589 C C . THR A 1 79 ? -4.430 -0.735 -10.897 1.00 97.56 79 THR A C 1
ATOM 591 O O . THR A 1 79 ? -3.418 -1.120 -10.316 1.00 97.56 79 THR A O 1
ATOM 594 N N . GLY A 1 80 ? -5.562 -0.473 -10.262 1.00 96.56 80 GLY A N 1
ATOM 595 C CA . GLY A 1 80 ? -5.680 -0.701 -8.841 1.00 96.56 80 GLY A CA 1
ATOM 596 C C . GLY A 1 80 ? -7.117 -0.811 -8.386 1.00 96.56 80 GLY A C 1
ATOM 597 O O . GLY A 1 80 ? -8.034 -0.303 -9.027 1.00 96.56 80 GLY A O 1
ATOM 598 N N . GLU A 1 81 ? -7.270 -1.487 -7.264 1.00 97.31 81 GLU A N 1
ATOM 599 C CA . GLU A 1 81 ? -8.517 -1.692 -6.552 1.00 97.31 81 GLU A CA 1
ATOM 600 C C . GLU A 1 81 ? -8.270 -1.297 -5.104 1.00 97.31 81 GLU A C 1
ATOM 602 O O . GLU A 1 81 ? -7.260 -1.687 -4.511 1.00 97.31 81 GLU A O 1
ATOM 607 N N . PHE A 1 82 ? -9.174 -0.510 -4.535 1.00 95.00 82 PHE A N 1
ATOM 608 C CA . PHE A 1 82 ? -9.115 -0.139 -3.131 1.00 95.00 82 PHE A CA 1
ATOM 609 C C . PHE A 1 82 ? -10.459 -0.396 -2.464 1.00 95.00 82 PHE A C 1
ATOM 611 O O . PHE A 1 82 ? -11.506 -0.394 -3.112 1.00 95.00 82 PHE A O 1
ATOM 618 N N . GLY A 1 83 ? -10.413 -0.614 -1.158 1.00 93.62 83 GLY A N 1
ATOM 619 C CA . GLY A 1 83 ? -11.585 -0.841 -0.332 1.00 93.62 83 GLY A CA 1
ATOM 620 C C . GLY A 1 83 ? -11.353 -0.322 1.075 1.00 93.62 83 GLY A C 1
ATOM 621 O O . GLY A 1 83 ? -10.212 -0.199 1.524 1.00 93.62 83 GLY A O 1
ATOM 622 N N . ILE A 1 84 ? -12.445 -0.006 1.759 1.00 92.69 84 ILE A N 1
ATOM 623 C CA . ILE A 1 84 ? -12.424 0.367 3.169 1.00 92.69 84 ILE A CA 1
ATOM 624 C C . ILE A 1 84 ? -13.397 -0.560 3.884 1.00 92.69 84 ILE A C 1
ATOM 626 O O . ILE A 1 84 ? -14.597 -0.519 3.611 1.00 92.69 84 ILE A O 1
ATOM 630 N N . ASP A 1 85 ? -12.876 -1.386 4.784 1.00 92.06 85 ASP A N 1
ATOM 631 C CA . ASP A 1 85 ? -13.692 -2.252 5.627 1.00 92.06 85 ASP A CA 1
ATOM 632 C C . ASP A 1 85 ? -14.113 -1.490 6.888 1.00 92.06 85 ASP A C 1
ATOM 634 O O . ASP A 1 85 ? -13.355 -0.667 7.412 1.00 92.06 85 ASP A O 1
ATOM 638 N N . ASP A 1 86 ? -15.328 -1.767 7.371 1.00 91.44 86 ASP A N 1
ATOM 639 C CA . ASP A 1 86 ? -15.905 -1.148 8.573 1.00 91.44 86 ASP A CA 1
ATOM 640 C C . ASP A 1 86 ? -15.840 0.391 8.580 1.00 91.44 86 ASP A C 1
ATOM 642 O O . ASP A 1 86 ? -15.662 1.013 9.626 1.00 91.44 86 ASP A O 1
ATOM 646 N N . ALA A 1 87 ? -16.006 1.013 7.409 1.00 91.75 87 ALA A N 1
ATOM 647 C CA . ALA A 1 87 ? -15.939 2.461 7.272 1.00 91.75 87 ALA A CA 1
ATOM 648 C C . ALA A 1 87 ? -16.998 3.164 8.141 1.00 91.75 87 ALA A C 1
ATOM 650 O O . ALA A 1 87 ? -18.200 2.885 8.051 1.00 91.75 87 ALA A O 1
ATOM 651 N N . VAL A 1 88 ? -16.551 4.130 8.939 1.00 92.25 88 VAL A N 1
ATOM 652 C CA . VAL A 1 88 ? -17.393 5.063 9.691 1.00 92.25 88 VAL A CA 1
ATOM 653 C C . VAL A 1 88 ? -16.911 6.476 9.403 1.00 92.25 88 VAL A C 1
ATOM 655 O O . VAL A 1 88 ? -15.713 6.722 9.466 1.00 92.25 88 VAL A O 1
ATOM 658 N N . MET A 1 89 ? -17.821 7.404 9.116 1.00 89.31 89 MET A N 1
ATOM 659 C CA . MET A 1 89 ? -17.501 8.824 8.928 1.00 89.31 89 MET A CA 1
ATOM 660 C C . MET A 1 89 ? -18.551 9.681 9.626 1.00 89.31 89 MET A C 1
ATOM 662 O O . MET A 1 89 ? -19.740 9.474 9.389 1.00 89.31 89 MET A O 1
ATOM 666 N N . ASN A 1 90 ? -18.140 10.631 10.470 1.00 88.06 90 ASN A N 1
ATOM 667 C CA . ASN A 1 90 ? -19.056 11.491 11.236 1.00 88.06 90 ASN A CA 1
ATOM 668 C C . ASN A 1 90 ? -20.180 10.689 11.935 1.00 88.06 90 ASN A C 1
ATOM 670 O O . ASN A 1 90 ? -21.366 11.004 11.807 1.00 88.06 90 ASN A O 1
ATOM 674 N N . ASN A 1 91 ? -19.820 9.591 12.605 1.00 85.12 91 ASN A N 1
ATOM 675 C CA . ASN A 1 91 ? -20.727 8.631 13.256 1.00 85.12 91 ASN A CA 1
ATOM 676 C C . ASN A 1 91 ? -21.690 7.856 12.332 1.00 85.12 91 ASN A C 1
ATOM 678 O O . ASN A 1 91 ? -22.542 7.113 12.824 1.00 85.12 91 ASN A O 1
ATOM 682 N N . TYR A 1 92 ? -21.559 7.963 11.010 1.00 86.94 92 TYR A N 1
ATOM 683 C CA . TYR A 1 92 ? -22.316 7.159 10.054 1.00 86.94 92 TYR A CA 1
ATOM 684 C C . TYR A 1 92 ? -21.520 5.920 9.641 1.00 86.94 92 TYR A C 1
ATOM 686 O O . TYR A 1 92 ? -20.434 6.048 9.077 1.00 86.94 92 TYR A O 1
ATOM 694 N N . LYS A 1 93 ? -22.055 4.719 9.902 1.00 87.38 93 LYS A N 1
ATOM 695 C CA . LYS A 1 93 ? -21.446 3.453 9.466 1.00 87.38 93 LYS A CA 1
ATOM 696 C C . LYS A 1 93 ? -21.901 3.104 8.051 1.00 87.38 93 LYS A C 1
ATOM 698 O O . LYS A 1 93 ? -23.096 2.948 7.803 1.00 87.38 93 LYS A O 1
ATOM 703 N N . PHE A 1 94 ? -20.947 2.914 7.147 1.00 84.00 94 PHE A N 1
ATOM 704 C CA . PHE A 1 94 ? -21.221 2.378 5.820 1.00 84.00 94 PHE A CA 1
ATOM 705 C C . PHE A 1 94 ? -21.344 0.857 5.920 1.00 84.00 94 PHE A C 1
ATOM 707 O O . PHE A 1 94 ? -20.409 0.157 6.305 1.00 84.00 94 PHE A O 1
ATOM 714 N N . ILE A 1 95 ? -22.528 0.350 5.601 1.00 77.06 95 ILE A N 1
ATOM 715 C CA . ILE A 1 95 ? -22.789 -1.078 5.432 1.00 77.06 95 ILE A CA 1
ATOM 716 C C . ILE A 1 95 ? -22.628 -1.409 3.949 1.00 77.06 95 ILE A C 1
ATOM 718 O O . ILE A 1 95 ? -23.185 -0.728 3.092 1.00 77.06 95 ILE A O 1
ATOM 722 N N . GLN A 1 96 ? -21.797 -2.409 3.664 1.00 59.34 96 GLN A N 1
ATOM 723 C CA . GLN A 1 96 ? -21.530 -2.905 2.317 1.00 59.34 96 GLN A CA 1
ATOM 724 C C . GLN A 1 96 ? -22.850 -3.401 1.691 1.00 59.34 96 GLN A C 1
ATOM 726 O O . GLN A 1 96 ? -23.586 -4.136 2.352 1.00 59.34 96 GLN A O 1
ATOM 731 N N . PHE A 1 97 ? -23.161 -2.956 0.469 1.00 47.12 97 PHE A N 1
ATOM 732 C CA . PHE A 1 97 ? -24.302 -3.431 -0.329 1.00 47.12 97 PHE A CA 1
ATOM 733 C C . PHE A 1 97 ? -23.893 -4.608 -1.213 1.00 47.12 97 PHE A C 1
ATOM 735 O O . PHE A 1 97 ? -22.753 -4.568 -1.731 1.00 47.12 97 PHE A O 1
#

Radius of gyration: 16.1 Å; chains: 1; bounding box: 44×29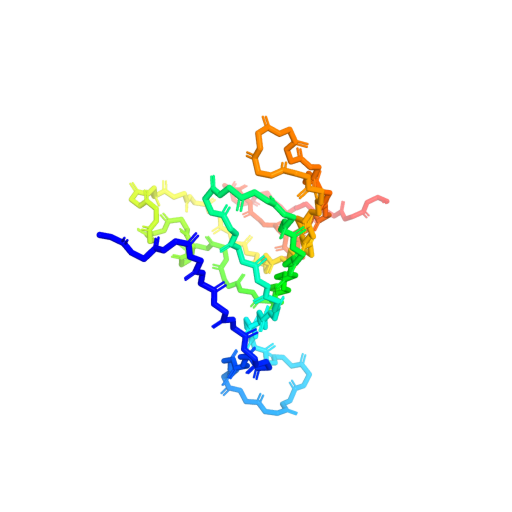×34 Å

Sequence (97 aa):
MPEHYTINNFIFATSSADSAQSIKANGTIHRKGIADFSLEVSKIDLAKLAEMSGQEIDASGLFNLKMTLSGDAVNPKITGEFGIDDAVMNNYKFIQF

Foldseek 3Di:
DDQKDFDDFDWDWPDDDPQIWIWTKGWMDGCFAWGWIKIWTWFDWPCVVCVVVVHHFQKTFGKIKIWIWTDTNVDIDIDMDIDTHQIDGPNDTDDDD

Secondary structure (DSSP, 8-state):
--SEEEEEEEEEES-SSTT--EEEEEEEEESSSEEEEEEEEEEEEHHHHHHHTT----EEEEEEEEEEEEEETTS-EEEEEEEEEEEEETTEEPPP-

pLDDT: mean 89.45, std 9.15, range [47.12, 98.12]